Protein AF-A0A2M7FHH8-F1 (afdb_monomer)

Secondary structure (DSSP, 8-state):
----HHHHHHHIIIII-SSSPPPHHHHHHHTTS-HHHHHHHHHHHHHHHHHHHH---

Structure (mmCIF, N/CA/C/O backbone):
data_AF-A0A2M7FHH8-F1
#
_entry.id   AF-A0A2M7FHH8-F1
#
loop_
_atom_site.group_PDB
_atom_site.id
_atom_site.type_symbol
_atom_site.label_atom_id
_atom_site.label_alt_id
_atom_site.label_comp_id
_atom_site.label_asym_id
_atom_site.label_entity_id
_atom_site.label_seq_id
_atom_site.pdbx_PDB_ins_code
_atom_site.Cartn_x
_atom_site.Cartn_y
_atom_site.Cartn_z
_atom_site.occupancy
_atom_site.B_iso_or_equiv
_atom_site.auth_seq_id
_atom_site.auth_comp_id
_atom_site.auth_asym_id
_atom_site.auth_atom_id
_atom_site.pdbx_PDB_model_num
ATOM 1 N N . ALA A 1 1 ? -7.623 9.174 11.863 1.00 56.59 1 ALA A N 1
ATOM 2 C CA . ALA A 1 1 ? -6.490 8.909 10.951 1.00 56.59 1 ALA A CA 1
ATOM 3 C C . ALA A 1 1 ? -6.976 7.972 9.854 1.00 56.59 1 ALA A C 1
ATOM 5 O O . ALA A 1 1 ? -7.454 6.900 10.188 1.00 56.59 1 ALA A O 1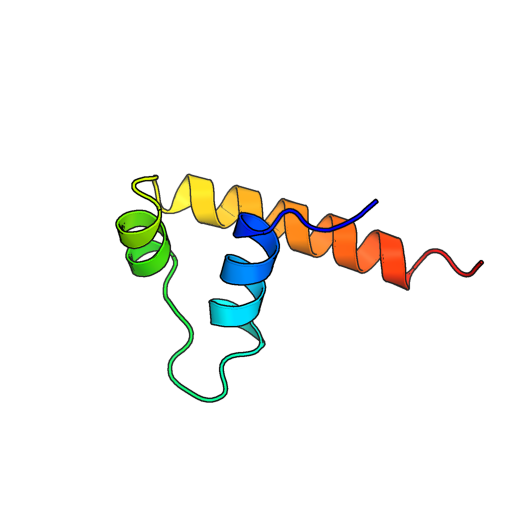
ATOM 6 N N . SER A 1 2 ? -6.931 8.384 8.585 1.00 66.94 2 SER A N 1
ATOM 7 C CA . SER A 1 2 ? -7.368 7.543 7.460 1.00 66.94 2 SER A CA 1
ATOM 8 C C . SER A 1 2 ? -6.160 7.073 6.643 1.00 66.94 2 SER A C 1
ATOM 10 O O . SER A 1 2 ? -5.075 7.663 6.719 1.00 66.94 2 SER A O 1
ATOM 12 N N . LEU A 1 3 ? -6.320 5.975 5.909 1.00 77.62 3 LEU A N 1
ATOM 13 C CA . LEU A 1 3 ? -5.345 5.530 4.917 1.00 77.62 3 LEU A CA 1
ATOM 14 C C . LEU A 1 3 ? -5.395 6.475 3.718 1.00 77.62 3 LEU A C 1
ATOM 16 O O . LEU A 1 3 ? -6.472 6.764 3.195 1.00 77.62 3 LEU A O 1
ATOM 20 N N . ASP A 1 4 ? -4.222 6.939 3.293 1.00 87.88 4 ASP A N 1
ATOM 21 C CA . ASP A 1 4 ? -4.087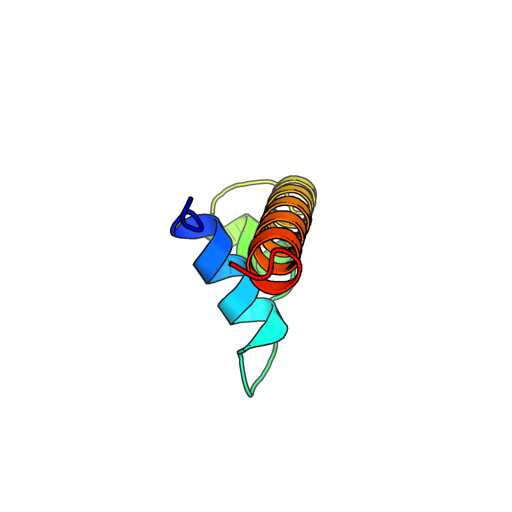 7.740 2.081 1.00 87.88 4 ASP A CA 1
ATOM 22 C C . ASP A 1 4 ? -4.450 6.881 0.862 1.00 87.88 4 ASP A C 1
ATOM 24 O O . ASP A 1 4 ? -4.173 5.679 0.851 1.00 87.88 4 ASP A O 1
ATOM 28 N N . GLU A 1 5 ? -5.019 7.491 -0.177 1.00 89.31 5 GLU A N 1
ATOM 29 C CA . GLU A 1 5 ? -5.571 6.789 -1.349 1.00 89.31 5 GLU A CA 1
ATOM 30 C C . GLU A 1 5 ? -4.578 5.802 -1.979 1.00 89.31 5 GLU A C 1
ATOM 32 O O . GLU A 1 5 ? -4.894 4.641 -2.223 1.00 89.31 5 GLU A O 1
ATOM 37 N N . ARG A 1 6 ? -3.316 6.221 -2.125 1.00 90.88 6 ARG A N 1
ATOM 38 C CA . ARG A 1 6 ?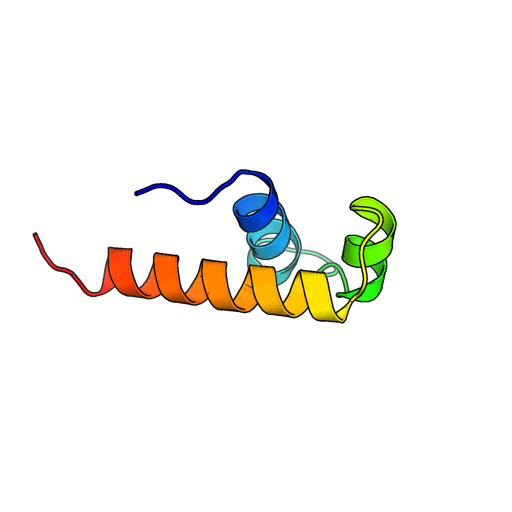 -2.238 5.363 -2.637 1.00 90.88 6 ARG A CA 1
ATOM 39 C C . ARG A 1 6 ? -2.001 4.126 -1.760 1.00 90.88 6 ARG A C 1
ATOM 41 O O . ARG A 1 6 ? -1.738 3.049 -2.279 1.00 90.88 6 ARG A O 1
ATOM 48 N N . SER A 1 7 ? -2.080 4.277 -0.438 1.00 91.75 7 SER A N 1
ATOM 49 C CA . SER A 1 7 ? -1.899 3.165 0.506 1.00 91.75 7 SER A CA 1
ATOM 50 C C . SER A 1 7 ? -3.071 2.191 0.438 1.00 91.75 7 SER A C 1
ATOM 52 O O . SER A 1 7 ? -2.854 0.983 0.420 1.00 91.75 7 SER A O 1
ATOM 54 N N . ARG A 1 8 ? -4.300 2.721 0.357 1.00 90.75 8 ARG A N 1
ATOM 55 C CA . ARG A 1 8 ? -5.520 1.930 0.169 1.00 90.75 8 ARG A CA 1
ATOM 56 C C . ARG A 1 8 ? -5.429 1.104 -1.112 1.00 90.75 8 ARG A C 1
ATOM 58 O O . ARG A 1 8 ? -5.556 -0.110 -1.040 1.00 90.75 8 ARG A O 1
ATOM 65 N N . ARG A 1 9 ? -5.084 1.741 -2.234 1.00 91.88 9 ARG A N 1
ATOM 66 C CA . ARG A 1 9 ? -4.951 1.080 -3.536 1.00 91.88 9 ARG A CA 1
ATOM 67 C C . ARG A 1 9 ? -3.937 -0.066 -3.519 1.00 91.88 9 ARG A C 1
ATOM 69 O O . ARG A 1 9 ? -4.237 -1.142 -4.014 1.00 91.88 9 ARG A O 1
ATOM 76 N N . ILE A 1 10 ? -2.761 0.135 -2.916 1.00 92.06 10 ILE A N 1
ATOM 77 C CA . ILE A 1 10 ? -1.729 -0.914 -2.806 1.00 92.06 10 ILE A CA 1
ATOM 78 C C . ILE A 1 10 ? -2.238 -2.114 -1.998 1.00 92.06 10 ILE A C 1
ATOM 80 O O . ILE A 1 10 ? -2.016 -3.254 -2.402 1.00 92.06 10 ILE A O 1
ATOM 84 N N . ILE A 1 11 ? -2.914 -1.870 -0.872 1.00 91.31 11 ILE A N 1
ATOM 85 C CA . ILE A 1 11 ? -3.463 -2.941 -0.033 1.00 91.31 11 ILE A CA 1
ATOM 86 C C . ILE A 1 11 ? -4.614 -3.653 -0.746 1.00 91.31 11 ILE A C 1
ATOM 88 O O . ILE A 1 11 ? -4.628 -4.877 -0.779 1.00 91.31 11 ILE A O 1
ATOM 92 N N . GLU A 1 12 ? -5.534 -2.915 -1.367 1.00 90.44 12 GLU A N 1
ATOM 93 C CA . GLU A 1 12 ? -6.646 -3.486 -2.130 1.00 90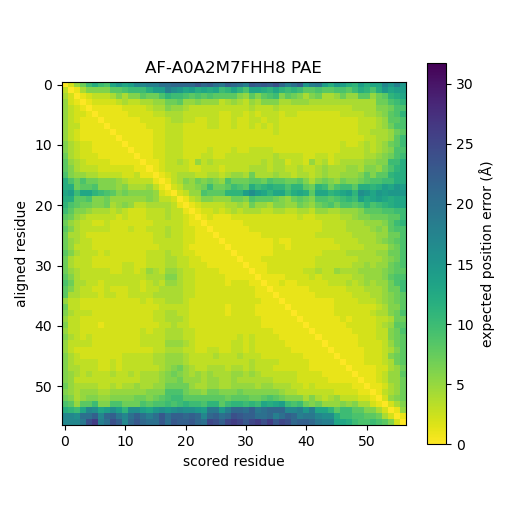.44 12 GLU A CA 1
ATOM 94 C C . GLU A 1 12 ? -6.149 -4.385 -3.261 1.00 90.44 12 GLU A C 1
ATOM 96 O O . GLU A 1 12 ? -6.527 -5.552 -3.331 1.00 90.44 12 GLU A O 1
ATOM 101 N N . SER A 1 13 ? -5.228 -3.888 -4.087 1.00 91.88 13 SER A N 1
ATOM 102 C CA . SER A 1 13 ? -4.679 -4.647 -5.212 1.00 91.88 13 SER A CA 1
ATOM 103 C C . SER A 1 13 ? -3.893 -5.893 -4.789 1.00 91.88 13 SER A C 1
ATOM 105 O O . SER A 1 13 ? -3.776 -6.830 -5.577 1.00 91.88 13 SER A O 1
ATOM 107 N N . ARG A 1 14 ? -3.331 -5.921 -3.571 1.00 90.81 14 ARG A N 1
ATOM 108 C CA . ARG A 1 14 ? -2.508 -7.043 -3.079 1.00 90.81 14 ARG A CA 1
ATOM 109 C C . ARG A 1 14 ? -3.265 -8.048 -2.220 1.00 90.81 14 ARG A C 1
ATOM 111 O O . ARG A 1 14 ? -2.941 -9.228 -2.271 1.00 90.81 14 ARG A O 1
ATOM 118 N N . TRP A 1 15 ? -4.229 -7.588 -1.429 1.00 85.38 15 TRP A N 1
ATOM 119 C CA . TRP A 1 15 ? -4.883 -8.386 -0.388 1.00 85.38 15 TRP A CA 1
ATOM 120 C C . TRP A 1 15 ? -6.380 -8.585 -0.622 1.00 85.38 15 TRP A C 1
ATOM 122 O O . TRP A 1 15 ? -6.933 -9.563 -0.132 1.00 85.38 15 TRP A O 1
ATOM 132 N N . LEU A 1 16 ? -7.039 -7.668 -1.340 1.00 84.81 16 LEU A N 1
ATOM 133 C CA . LEU A 1 16 ? -8.490 -7.693 -1.575 1.00 84.81 16 LEU A CA 1
ATOM 134 C C . LEU A 1 16 ? -8.852 -8.014 -3.032 1.00 84.81 16 LEU A C 1
ATOM 136 O O . LEU A 1 16 ? -10.028 -8.057 -3.379 1.00 84.81 16 LEU A O 1
ATOM 140 N N . CYS A 1 17 ? -7.860 -8.240 -3.894 1.00 85.25 17 CYS A N 1
ATOM 141 C CA . CYS A 1 17 ? -8.089 -8.683 -5.261 1.00 85.25 17 CYS A CA 1
ATOM 142 C C . CYS A 1 17 ? -8.380 -10.190 -5.274 1.00 85.25 17 CYS A C 1
ATOM 144 O O . CYS A 1 17 ? -7.514 -10.987 -4.924 1.00 85.25 17 CYS A O 1
ATOM 146 N N . GLU A 1 18 ? -9.576 -10.587 -5.716 1.00 75.88 18 GLU A N 1
ATOM 147 C CA . GLU A 1 18 ? -9.982 -12.002 -5.834 1.00 75.88 18 GLU A CA 1
ATOM 148 C C . GLU A 1 18 ? -9.299 -12.743 -7.008 1.00 75.88 18 GLU A C 1
ATOM 150 O O . GLU A 1 18 ? -9.532 -13.932 -7.221 1.00 75.88 18 GLU A O 1
ATOM 155 N N . GLY A 1 19 ? -8.456 -12.044 -7.779 1.00 79.31 19 GLY A N 1
ATOM 156 C CA . GLY A 1 19 ? -7.716 -12.568 -8.929 1.00 79.31 19 GLY A CA 1
ATOM 157 C C . GLY A 1 19 ? -6.199 -12.571 -8.723 1.00 79.31 19 GLY A C 1
ATOM 158 O O . GLY A 1 19 ? -5.688 -12.916 -7.659 1.00 79.31 19 GLY A O 1
ATOM 159 N N . GLN A 1 20 ? -5.445 -12.197 -9.762 1.00 80.88 20 GLN A N 1
ATOM 160 C CA . GLN A 1 20 ? -3.998 -12.040 -9.626 1.00 80.88 20 GLN A CA 1
ATOM 161 C C . GLN A 1 20 ? -3.674 -10.773 -8.836 1.00 80.88 20 GLN A C 1
ATOM 163 O O . GLN A 1 20 ? -3.825 -9.658 -9.333 1.00 80.88 20 GLN A O 1
ATOM 168 N N . ALA A 1 21 ? -3.209 -10.969 -7.603 1.00 86.50 21 ALA A N 1
ATOM 169 C CA . ALA A 1 21 ? -2.688 -9.896 -6.774 1.00 86.50 21 ALA A CA 1
ATOM 170 C C . ALA A 1 21 ? -1.557 -9.159 -7.503 1.00 86.50 21 ALA A C 1
ATOM 172 O O . ALA A 1 21 ? -0.611 -9.786 -7.989 1.00 86.50 21 ALA A O 1
ATOM 173 N N . SER A 1 22 ? -1.634 -7.826 -7.537 1.00 90.31 22 SER A N 1
ATOM 174 C CA . SER A 1 22 ? -0.603 -7.022 -8.191 1.00 90.31 22 SER A CA 1
ATOM 175 C C . SER A 1 22 ? 0.744 -7.208 -7.497 1.00 90.31 22 SER A C 1
ATOM 177 O O . SER A 1 22 ? 0.897 -7.095 -6.272 1.00 90.31 22 SER A O 1
ATOM 179 N N . THR A 1 23 ? 1.767 -7.472 -8.293 1.00 92.50 23 THR A N 1
ATOM 180 C CA . THR A 1 23 ? 3.139 -7.559 -7.813 1.00 92.50 23 THR A CA 1
ATOM 181 C C . THR A 1 23 ? 3.651 -6.176 -7.406 1.00 92.50 23 THR A C 1
ATOM 183 O O . THR A 1 23 ? 3.165 -5.134 -7.850 1.00 92.50 23 THR A O 1
ATOM 186 N N . LEU A 1 24 ? 4.688 -6.143 -6.563 1.00 93.38 24 LEU A N 1
ATOM 187 C CA . LEU A 1 24 ? 5.331 -4.881 -6.181 1.00 93.38 24 LEU A CA 1
ATOM 188 C C . LEU A 1 24 ? 5.884 -4.125 -7.399 1.00 93.38 24 LEU A C 1
ATOM 190 O O . LEU A 1 24 ? 5.903 -2.900 -7.380 1.00 93.38 24 LEU A O 1
ATOM 194 N N . HIS A 1 25 ? 6.323 -4.843 -8.438 1.00 93.75 25 HIS A N 1
ATOM 195 C CA . HIS A 1 25 ? 6.875 -4.254 -9.659 1.00 93.75 25 HIS A CA 1
ATOM 196 C C . HIS A 1 25 ? 5.798 -3.603 -10.532 1.00 93.75 25 HIS A C 1
ATOM 198 O O . HIS A 1 25 ? 6.028 -2.515 -11.049 1.00 93.75 25 HIS A O 1
ATOM 204 N N . GLU A 1 26 ? 4.619 -4.216 -10.654 1.00 93.62 26 GLU A N 1
ATOM 205 C CA . GLU A 1 26 ? 3.494 -3.632 -11.399 1.00 93.62 26 GLU A CA 1
ATOM 206 C C . GLU A 1 26 ? 3.000 -2.350 -10.731 1.00 93.62 26 GLU A C 1
ATOM 208 O O . GLU A 1 26 ? 2.883 -1.317 -11.384 1.00 93.62 26 GLU A O 1
ATOM 213 N N . LEU A 1 27 ? 2.816 -2.380 -9.408 1.00 93.56 27 LEU A N 1
ATOM 214 C CA . LEU A 1 27 ? 2.426 -1.193 -8.644 1.00 93.56 27 LEU A CA 1
ATOM 215 C C . LEU A 1 27 ? 3.515 -0.112 -8.689 1.00 93.56 27 LEU A C 1
ATOM 217 O O . LEU A 1 27 ? 3.223 1.079 -8.749 1.00 93.56 27 LEU A O 1
ATOM 221 N N . ALA A 1 28 ? 4.786 -0.511 -8.671 1.00 94.69 28 ALA A N 1
ATOM 222 C CA . ALA A 1 28 ? 5.907 0.408 -8.809 1.00 94.69 28 ALA A CA 1
ATOM 223 C C . ALA A 1 28 ? 5.887 1.119 -10.167 1.00 94.69 28 ALA A C 1
ATOM 225 O O . ALA A 1 28 ? 6.041 2.340 -10.210 1.00 94.69 28 ALA A O 1
ATOM 226 N N . ALA A 1 29 ? 5.622 0.385 -11.249 1.00 94.75 29 ALA A N 1
ATOM 227 C CA . ALA A 1 29 ? 5.456 0.955 -12.579 1.00 94.75 29 ALA A CA 1
ATOM 228 C C . ALA A 1 29 ? 4.224 1.878 -12.660 1.00 94.75 29 ALA A C 1
ATOM 230 O O . ALA A 1 29 ? 4.345 2.997 -13.151 1.00 94.75 29 ALA A O 1
ATOM 231 N N . GLU A 1 30 ? 3.075 1.464 -12.114 1.00 92.94 30 GLU A N 1
ATOM 232 C CA . GLU A 1 30 ? 1.830 2.254 -12.096 1.00 92.94 30 GLU A CA 1
ATOM 233 C C . GLU A 1 30 ? 2.009 3.594 -11.370 1.00 92.94 30 GLU A C 1
ATOM 235 O O . GLU A 1 30 ? 1.605 4.647 -11.861 1.00 92.94 30 GLU A O 1
ATOM 240 N N . PHE A 1 31 ? 2.657 3.576 -10.204 1.00 91.56 31 PHE A N 1
ATOM 241 C CA . PHE A 1 31 ? 2.874 4.780 -9.403 1.00 91.56 31 PHE A CA 1
ATOM 242 C C . PHE A 1 31 ? 4.161 5.535 -9.750 1.00 91.56 31 PHE A C 1
ATOM 244 O O . PHE A 1 31 ? 4.435 6.556 -9.111 1.00 91.56 31 PHE A O 1
ATOM 251 N N . ASN A 1 32 ? 4.926 5.053 -10.734 1.00 94.56 32 ASN A N 1
AT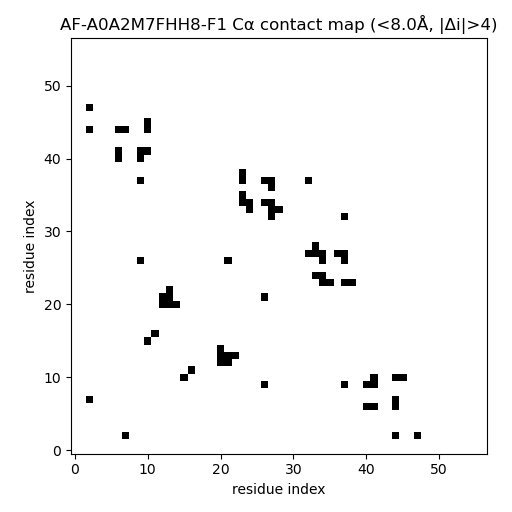OM 252 C CA . ASN A 1 32 ? 6.232 5.570 -11.137 1.00 94.56 32 ASN A CA 1
ATOM 253 C C . ASN A 1 32 ? 7.203 5.731 -9.949 1.00 94.56 32 ASN A C 1
ATOM 255 O O . ASN A 1 32 ? 7.803 6.784 -9.724 1.00 94.56 32 ASN A O 1
ATOM 259 N N . VAL A 1 33 ? 7.305 4.682 -9.133 1.00 94.69 33 VAL A N 1
ATOM 260 C CA . VAL A 1 33 ? 8.186 4.589 -7.960 1.00 94.69 33 VAL A CA 1
ATOM 261 C C . VAL A 1 33 ? 8.965 3.275 -7.992 1.00 94.69 33 VAL A C 1
ATOM 263 O O . VAL A 1 33 ? 8.762 2.443 -8.864 1.00 94.69 33 VAL A O 1
ATOM 266 N N . SER A 1 34 ? 9.867 3.054 -7.036 1.00 96.06 34 SER A N 1
ATOM 267 C CA . SER A 1 34 ? 10.547 1.763 -6.897 1.00 96.06 34 SER A CA 1
ATOM 268 C C . SER A 1 34 ? 9.669 0.717 -6.197 1.00 96.06 34 SER A C 1
ATOM 270 O O . SER A 1 34 ? 8.821 1.047 -5.366 1.00 96.06 34 SER A O 1
ATOM 272 N N . ALA A 1 35 ? 9.924 -0.568 -6.465 1.00 95.06 35 ALA A N 1
ATOM 273 C CA . ALA A 1 35 ? 9.265 -1.677 -5.763 1.00 95.06 35 ALA A CA 1
ATOM 274 C C . ALA A 1 35 ? 9.473 -1.605 -4.239 1.00 95.06 35 ALA A C 1
ATOM 276 O O . ALA A 1 35 ? 8.546 -1.848 -3.466 1.00 95.06 35 ALA A O 1
ATOM 277 N N . GLU A 1 36 ? 10.659 -1.173 -3.797 1.00 95.56 36 GLU A N 1
ATOM 278 C CA . GLU A 1 36 ? 10.933 -0.938 -2.377 1.00 95.56 36 GLU A CA 1
ATOM 279 C C . GLU A 1 36 ? 10.056 0.186 -1.809 1.00 95.56 36 GLU A C 1
ATOM 281 O O . GLU A 1 36 ? 9.560 0.090 -0.687 1.00 95.56 36 GLU A O 1
ATOM 286 N N . ARG A 1 37 ? 9.774 1.234 -2.594 1.00 94.75 37 ARG A N 1
ATOM 287 C CA . ARG A 1 37 ? 8.859 2.289 -2.158 1.00 94.75 37 ARG A CA 1
ATOM 288 C C . ARG A 1 37 ? 7.438 1.763 -1.959 1.00 94.75 37 ARG A C 1
ATOM 290 O O . ARG A 1 37 ? 6.806 2.134 -0.972 1.00 94.75 37 ARG A O 1
ATOM 297 N N . ILE A 1 38 ? 6.950 0.894 -2.845 1.00 94.88 38 ILE A N 1
ATOM 298 C CA . ILE A 1 38 ? 5.648 0.228 -2.671 1.00 94.88 38 ILE A CA 1
ATOM 299 C C . ILE A 1 38 ? 5.640 -0.610 -1.391 1.00 94.88 38 ILE A C 1
ATOM 301 O O . ILE A 1 38 ? 4.720 -0.469 -0.588 1.00 94.88 38 ILE A O 1
ATOM 305 N N . ARG A 1 39 ? 6.693 -1.399 -1.143 1.00 94.12 39 ARG A N 1
ATOM 306 C CA . ARG A 1 39 ? 6.836 -2.207 0.079 1.00 94.12 39 ARG A CA 1
ATOM 307 C C . ARG A 1 39 ? 6.779 -1.357 1.354 1.00 94.12 39 ARG A C 1
ATOM 309 O O . ARG A 1 39 ? 6.113 -1.727 2.318 1.00 94.12 39 ARG A O 1
ATOM 316 N N . GLN A 1 40 ? 7.443 -0.202 1.372 1.00 94.81 40 GLN A N 1
ATOM 317 C CA . GLN A 1 40 ? 7.383 0.724 2.510 1.00 94.81 40 GLN A CA 1
ATOM 318 C C . GLN A 1 40 ? 5.968 1.262 2.749 1.00 94.81 40 GLN A C 1
ATOM 320 O O . GLN A 1 40 ? 5.531 1.373 3.896 1.00 94.81 40 GLN A O 1
ATOM 325 N N . ILE A 1 41 ? 5.257 1.614 1.673 1.00 93.69 41 ILE A N 1
ATOM 3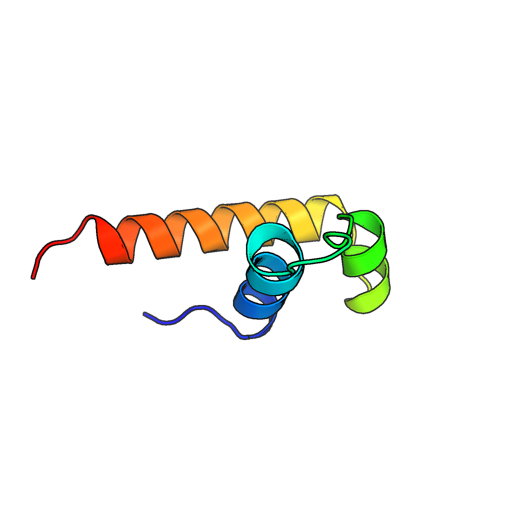26 C CA . ILE A 1 41 ? 3.879 2.106 1.764 1.00 93.69 41 ILE A CA 1
ATOM 327 C C . ILE A 1 41 ? 2.959 0.995 2.274 1.00 93.69 41 ILE A C 1
ATOM 329 O O . ILE A 1 41 ? 2.168 1.253 3.178 1.00 93.69 41 ILE A O 1
ATOM 333 N N . GLU A 1 42 ? 3.112 -0.231 1.769 1.00 92.56 42 GLU A N 1
ATOM 334 C CA . GLU A 1 42 ? 2.378 -1.409 2.239 1.00 92.56 42 GLU A CA 1
ATOM 335 C C . GLU A 1 42 ? 2.572 -1.624 3.746 1.00 92.56 42 GLU A C 1
ATOM 337 O O . GLU A 1 42 ? 1.594 -1.671 4.489 1.00 92.56 42 GLU A O 1
ATOM 342 N N . GLN A 1 43 ? 3.817 -1.669 4.232 1.00 93.44 43 GLN A N 1
ATOM 343 C CA . GLN A 1 43 ? 4.077 -1.867 5.663 1.00 93.44 43 GLN A CA 1
ATOM 344 C C . GLN A 1 43 ? 3.488 -0.747 6.527 1.00 93.44 43 GLN A C 1
ATOM 346 O O . GLN A 1 43 ? 2.899 -1.006 7.578 1.00 93.44 43 GLN A O 1
ATOM 351 N N . LYS A 1 44 ? 3.593 0.507 6.074 1.00 92.31 44 LYS A N 1
ATOM 352 C CA . LYS A 1 44 ? 3.004 1.650 6.782 1.00 92.31 44 LYS A CA 1
ATOM 353 C C . LYS A 1 44 ? 1.474 1.574 6.808 1.00 92.31 44 LYS A C 1
ATOM 355 O O . LYS A 1 44 ? 0.863 1.941 7.812 1.00 92.31 44 LYS A O 1
ATOM 360 N N . ALA A 1 45 ? 0.861 1.112 5.721 1.00 91.81 45 ALA A N 1
ATOM 361 C CA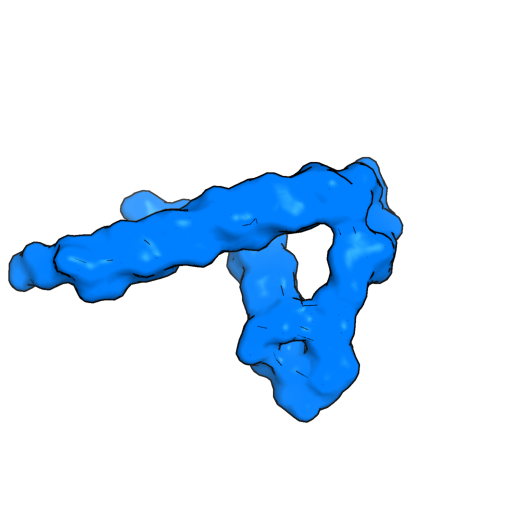 . ALA A 1 45 ? -0.579 0.926 5.610 1.00 91.81 45 ALA A CA 1
ATOM 362 C C . ALA A 1 45 ? -1.073 -0.177 6.555 1.00 91.81 45 ALA A C 1
ATOM 364 O O . ALA A 1 45 ? -1.986 0.066 7.343 1.00 91.81 45 ALA A O 1
ATOM 365 N N . LEU A 1 46 ? -0.409 -1.337 6.554 1.00 90.00 46 LEU A N 1
ATOM 366 C CA . LEU A 1 46 ? -0.709 -2.448 7.460 1.00 90.00 46 LEU A CA 1
ATOM 367 C C . LEU A 1 46 ? -0.555 -2.045 8.929 1.00 90.00 46 LEU A C 1
ATOM 369 O O . LEU A 1 46 ? -1.432 -2.344 9.734 1.00 90.00 46 LEU A O 1
ATOM 373 N N . GLY A 1 47 ? 0.503 -1.306 9.278 1.00 90.88 47 GLY A N 1
ATOM 374 C CA . GLY A 1 47 ? 0.690 -0.792 10.637 1.00 90.88 47 GLY A CA 1
ATOM 375 C C . GLY A 1 47 ? -0.436 0.151 11.078 1.00 90.88 47 GLY A C 1
ATOM 376 O O . GLY A 1 47 ? -0.939 0.038 12.195 1.00 90.88 47 GLY A O 1
ATOM 377 N N . LYS A 1 48 ? -0.898 1.041 10.185 1.00 88.50 48 LYS A N 1
ATOM 378 C CA . LYS A 1 48 ? -2.073 1.891 10.447 1.00 88.50 48 LYS A CA 1
ATOM 379 C C . LYS A 1 48 ? -3.347 1.057 10.632 1.00 88.50 48 LYS A C 1
ATOM 381 O O . LYS A 1 48 ? -4.098 1.333 11.560 1.00 88.50 48 LYS A O 1
ATOM 386 N N . MET A 1 49 ? -3.592 0.052 9.785 1.00 86.81 49 MET A N 1
ATOM 387 C CA . MET A 1 49 ? -4.766 -0.829 9.900 1.00 86.81 49 MET A CA 1
ATOM 388 C C . MET A 1 49 ? -4.768 -1.598 11.219 1.00 86.81 49 MET A C 1
ATOM 390 O O . MET A 1 49 ? -5.767 -1.580 11.927 1.00 86.81 49 MET A O 1
ATOM 394 N N . GLN A 1 50 ? -3.636 -2.204 11.585 1.00 87.38 50 GLN A N 1
ATOM 395 C CA . GLN A 1 50 ? -3.487 -2.888 12.869 1.00 87.38 50 GLN A CA 1
ATOM 396 C C . GLN A 1 50 ? -3.751 -1.935 14.035 1.00 87.38 50 GLN A C 1
ATOM 398 O O . GLN A 1 50 ? -4.504 -2.280 14.935 1.00 87.38 50 GLN A O 1
ATOM 403 N N . SER A 1 51 ? -3.211 -0.713 14.000 1.00 87.25 51 SER A N 1
ATOM 404 C CA . SER A 1 51 ? -3.474 0.282 15.046 1.00 87.25 51 SER A CA 1
ATOM 405 C C . SER A 1 51 ? -4.948 0.686 15.143 1.00 87.25 51 SER A C 1
ATOM 407 O O . SER A 1 51 ? -5.401 0.989 16.242 1.00 87.25 51 SER A O 1
ATOM 409 N N . LEU A 1 52 ? -5.679 0.732 14.025 1.00 85.25 52 LEU A N 1
ATOM 410 C CA . LEU A 1 52 ? -7.112 1.048 14.011 1.00 85.25 52 LEU A CA 1
ATOM 411 C C . LEU A 1 52 ? -7.966 -0.108 14.550 1.00 85.25 52 LEU A C 1
ATOM 413 O O . LEU A 1 52 ? -9.011 0.147 15.132 1.00 85.25 52 LEU A O 1
ATOM 417 N N . ILE A 1 53 ? -7.529 -1.357 14.361 1.00 82.75 53 ILE A N 1
ATOM 418 C CA . ILE A 1 53 ? -8.239 -2.560 14.828 1.00 82.75 53 ILE A CA 1
ATOM 419 C C . ILE A 1 53 ? -7.915 -2.863 16.302 1.00 82.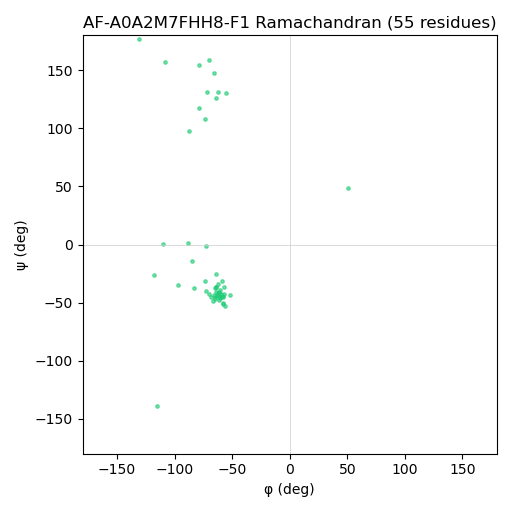75 53 ILE A C 1
ATOM 421 O O . ILE A 1 53 ? -8.787 -3.282 17.054 1.00 82.75 53 ILE A O 1
ATOM 425 N N . THR A 1 54 ? -6.665 -2.647 16.722 1.00 80.06 54 THR A N 1
ATOM 426 C CA . THR A 1 54 ? -6.158 -2.986 18.064 1.00 80.06 54 THR A CA 1
ATOM 427 C C . THR A 1 54 ? -6.436 -1.916 19.116 1.00 80.06 54 THR A C 1
ATOM 429 O O . THR A 1 54 ? -6.307 -2.211 20.299 1.00 80.06 54 THR A O 1
ATOM 432 N N . MET A 1 55 ? -6.819 -0.689 18.749 1.00 67.94 55 MET A N 1
ATOM 433 C CA . MET A 1 55 ? -7.338 0.266 19.735 1.00 67.94 55 MET A CA 1
ATOM 434 C C . MET A 1 55 ? -8.852 0.069 19.890 1.00 67.94 55 MET A C 1
ATOM 436 O O . MET A 1 55 ? -9.600 0.618 19.077 1.00 67.94 55 MET A O 1
ATOM 440 N N . PRO A 1 56 ? -9.332 -0.679 20.907 1.00 56.66 56 PRO A N 1
ATOM 441 C CA . PRO A 1 56 ? -10.735 -0.602 21.274 1.00 56.66 56 PRO A CA 1
ATOM 442 C C . PRO A 1 56 ? -10.994 0.826 21.768 1.00 56.66 56 PRO A C 1
ATOM 444 O O . PRO A 1 56 ? -10.252 1.345 22.605 1.00 56.66 56 PRO A O 1
ATOM 447 N N . SER A 1 57 ? -11.991 1.485 21.177 1.00 58.34 57 SER A N 1
ATOM 448 C CA . SER A 1 57 ? -12.585 2.691 21.765 1.00 58.34 57 SER A CA 1
ATOM 449 C C . SER A 1 57 ? -13.385 2.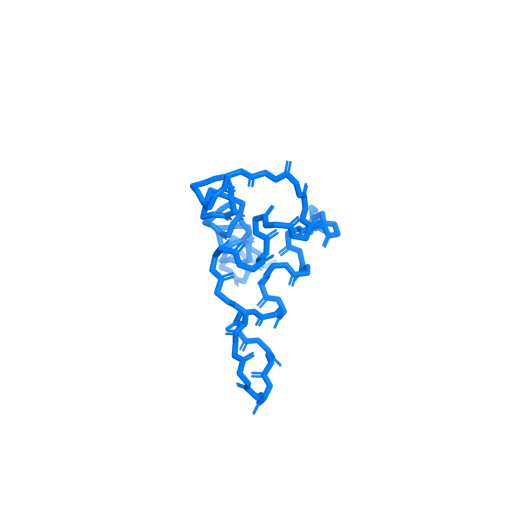331 23.009 1.00 58.34 57 SER A C 1
ATOM 451 O O . SER A 1 57 ? -13.944 1.210 23.029 1.00 58.34 57 SER A O 1
#

Nearest PDB structures (foldseek):
  8hkc-assembly1_E  TM=9.733E-01  e=6.357E-04  Escherichia coli K-12
  6kqn-assembly1_F  TM=9.236E-01  e=7.059E-03  Thermus thermophilus HB8
  6kqg-assembly1_F  TM=9.259E-01  e=8.040E-03  Thermus thermophilus HB8
  5e18-assembly1_F  TM=9.254E-01  e=8.581E-03  Thermus thermophilus HB8
  5tjg-assembly1_F  TM=9.284E-01  e=1.043E-02  Thermus aquaticus

Mean predicted aligned error: 4.68 Å

Radius of gyration: 11.95 Å; Cα contacts (8 Å, |Δi|>4): 38; chains: 1; bounding box: 24×22×34 Å

Sequence (57 aa):
ASLDERSRRIIESRWLCEGQASTLHELAAEFNVSAERIRQIEQKALGKMQSLITMPS

Foldseek 3Di:
DDQDPLLVVLCCQAPVDPDDRDQLVNSCVVVVHDSVVSVVSPVVSVVVVCVVVVDDD

Solvent-accessible surface area (backbone atoms only — not comparable to full-atom values): 3362 Å² total; per-residue (Å²): 140,80,79,52,69,72,38,46,51,55,44,40,38,51,73,68,42,95,65,86,46,57,49,51,60,57,53,7,60,75,70,72,50,50,41,68,56,44,51,54,41,47,54,54,40,51,53,52,50,50,54,64,69,69,52,80,128

pLDDT: mean 87.53, std 9.49, range [56.59, 96.06]